Protein AF-A0A3N5GJS5-F1 (afdb_monomer)

Secondary structure (DSSP, 8-state):
--------GGGGSS--PPPBSEEEES------HHHHHHHHHHHB---TT-PPPEEEE---TTSHHHHHHHHHHHHHHHTT-------HHHHTT--TTTSS--

Nearest PDB structures (foldseek):
  8v7l-assembly1_W  TM=5.898E-01  e=4.286E-01  Homo sapiens
  5zyo-assembly2_B  TM=2.806E-01  e=3.070E+00  Escherichia coli K-12

Foldseek 3Di:
DDQDDDDDPVVLPDDQDAADLEEEAEDDPDDPLVSVVVVCVRRHDQDPVRRHRDYYYDADPPDCSVVVVVVNVVSCVVVVDDDDDDDPVRVVPDCPPVPDDD

Solvent-accessible surface area (backbone atoms only — not comparable to full-atom values): 6794 Å² total; per-residue (Å²): 136,86,91,78,85,88,77,60,80,68,58,79,59,94,55,90,69,71,83,29,45,65,48,78,45,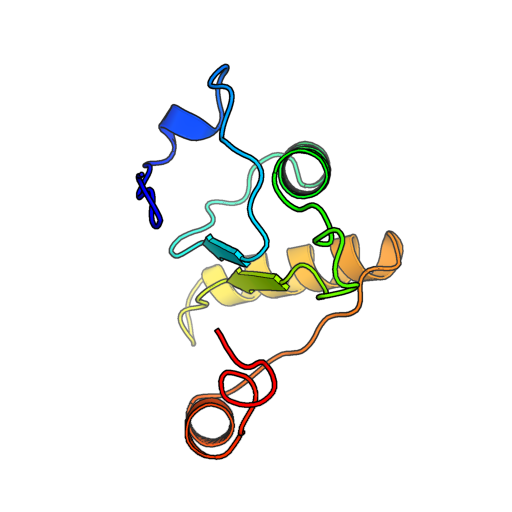73,76,78,77,84,68,62,69,67,59,52,56,55,50,46,64,69,32,44,43,62,44,96,88,69,48,72,50,47,80,45,72,58,66,53,81,99,43,73,42,48,61,47,48,54,54,48,49,55,53,42,45,75,73,67,46,90,83,85,89,78,52,78,79,50,61,79,72,48,66,85,79,67,84,60,84,127

Mean predicted aligned error: 7.97 Å

pLDDT: mean 77.79, std 13.54, range [37.44, 92.19]

Structure (mmCIF, N/CA/C/O backbone):
data_AF-A0A3N5GJS5-F1
#
_entry.id   AF-A0A3N5GJS5-F1
#
loop_
_atom_site.group_PDB
_atom_site.id
_atom_site.type_symbol
_atom_site.label_atom_id
_atom_site.label_alt_id
_atom_site.label_comp_id
_atom_site.label_asym_id
_atom_site.label_entity_id
_atom_site.label_seq_id
_atom_site.pdbx_PDB_ins_code
_atom_site.Cartn_x
_atom_site.Cartn_y
_atom_site.Cartn_z
_atom_site.occupancy
_atom_site.B_iso_or_equiv
_atom_site.auth_seq_id
_atom_site.auth_comp_id
_atom_site.auth_asym_id
_atom_site.auth_atom_id
_atom_site.pdbx_PDB_model_num
ATOM 1 N N . GLU A 1 1 ? -24.447 4.454 6.850 1.00 74.12 1 GLU A N 1
ATOM 2 C CA . GLU A 1 1 ? -22.983 4.501 7.040 1.00 74.12 1 GLU A CA 1
ATOM 3 C C . GLU A 1 1 ? -22.309 3.893 5.815 1.00 74.12 1 GLU A C 1
ATOM 5 O O . GLU A 1 1 ? -22.807 2.887 5.317 1.00 74.12 1 GLU A O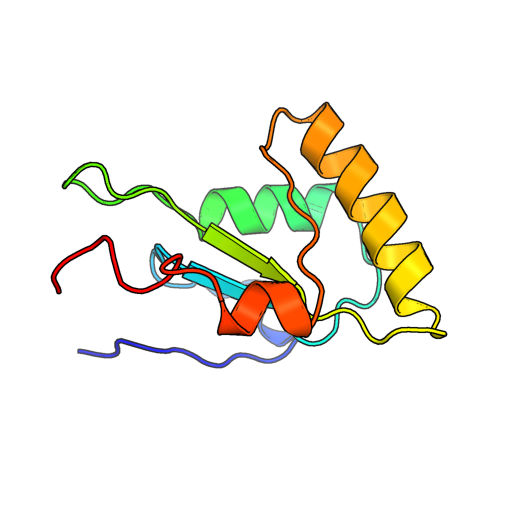 1
ATOM 10 N N . VAL A 1 2 ? -21.262 4.522 5.275 1.00 79.38 2 VAL A N 1
ATOM 11 C CA . VAL A 1 2 ? -20.566 4.055 4.061 1.00 79.38 2 VAL A CA 1
ATOM 12 C C . VAL A 1 2 ? -19.354 3.227 4.482 1.00 79.38 2 VAL A C 1
ATOM 14 O O . VAL A 1 2 ? -18.421 3.767 5.063 1.00 79.38 2 VAL A O 1
ATOM 17 N N . LYS A 1 3 ? -19.377 1.918 4.202 1.00 84.50 3 LYS A N 1
ATOM 18 C CA . LYS A 1 3 ? -18.309 0.975 4.597 1.00 84.50 3 LYS A CA 1
ATOM 19 C C . LYS A 1 3 ? -17.174 0.861 3.580 1.00 84.50 3 LYS A C 1
ATOM 21 O O . LYS A 1 3 ? -16.083 0.420 3.919 1.00 84.50 3 LYS A O 1
ATOM 26 N N . THR A 1 4 ? -17.439 1.226 2.330 1.00 88.25 4 THR A N 1
ATOM 27 C CA . THR A 1 4 ? -16.498 1.067 1.222 1.00 88.25 4 THR A CA 1
ATOM 28 C C . THR A 1 4 ? -16.569 2.296 0.342 1.00 88.25 4 THR A C 1
ATOM 30 O O . THR A 1 4 ? -17.653 2.708 -0.072 1.00 88.25 4 THR A O 1
ATOM 33 N N . LEU A 1 5 ? -15.406 2.870 0.059 1.00 87.06 5 LEU A N 1
ATOM 34 C CA . LEU A 1 5 ? -15.262 4.011 -0.824 1.00 87.06 5 LEU A CA 1
ATOM 35 C C . LEU A 1 5 ? -14.295 3.630 -1.941 1.00 87.06 5 LEU A C 1
ATOM 37 O O . LEU A 1 5 ? -13.178 3.192 -1.679 1.00 87.06 5 LEU A O 1
ATOM 41 N N . VAL A 1 6 ? -14.737 3.803 -3.183 1.00 88.06 6 VAL A N 1
ATOM 42 C CA . VAL A 1 6 ? -13.896 3.613 -4.364 1.00 88.06 6 VAL A CA 1
ATOM 43 C C . VAL A 1 6 ? -13.598 4.984 -4.935 1.00 88.06 6 VAL A C 1
ATOM 45 O O . VAL A 1 6 ? -14.508 5.757 -5.231 1.00 88.06 6 VAL A O 1
ATOM 48 N N . VAL A 1 7 ? -12.314 5.284 -5.078 1.00 83.12 7 VAL A N 1
ATOM 49 C CA . VAL A 1 7 ? -11.840 6.562 -5.597 1.00 83.12 7 VAL A CA 1
ATOM 50 C C . VAL A 1 7 ? -10.856 6.340 -6.732 1.00 83.12 7 VAL A C 1
ATOM 52 O O . VAL A 1 7 ? -10.144 5.340 -6.775 1.00 83.12 7 VAL A O 1
ATOM 55 N N . SER A 1 8 ? -10.815 7.289 -7.663 1.00 83.06 8 SER A N 1
ATOM 56 C CA . SER A 1 8 ? -9.783 7.336 -8.697 1.00 83.06 8 SER A CA 1
ATOM 57 C C . SER A 1 8 ? -8.556 8.111 -8.203 1.00 83.06 8 SER A C 1
ATOM 59 O O . SER A 1 8 ? -8.538 8.646 -7.093 1.00 83.06 8 SER A O 1
ATOM 61 N N . LYS A 1 9 ? -7.549 8.261 -9.074 1.00 71.69 9 LYS A N 1
ATOM 62 C CA . LYS A 1 9 ? -6.337 9.068 -8.835 1.00 71.69 9 LYS A CA 1
ATOM 63 C C . LYS A 1 9 ? -6.625 10.516 -8.401 1.00 71.69 9 LYS A C 1
ATOM 65 O O . LYS A 1 9 ? -5.754 11.158 -7.827 1.00 71.69 9 LYS A O 1
ATOM 70 N N . VAL A 1 10 ? -7.838 11.026 -8.636 1.00 65.31 10 VAL A N 1
ATOM 71 C CA . VAL A 1 10 ? -8.286 12.349 -8.166 1.00 65.31 10 VAL A CA 1
ATOM 72 C C . VAL A 1 10 ? -8.240 12.457 -6.635 1.00 65.31 10 VAL A C 1
ATOM 74 O O . VAL A 1 10 ? -7.952 13.530 -6.119 1.00 65.31 10 VAL A O 1
ATOM 77 N N . ALA A 1 11 ? -8.401 11.351 -5.901 1.00 56.59 11 ALA A N 1
ATOM 78 C CA . ALA A 1 11 ? -8.265 11.338 -4.442 1.00 56.59 11 ALA A CA 1
ATOM 79 C C . ALA A 1 11 ? -6.819 11.485 -3.933 1.00 56.59 11 ALA A C 1
ATOM 81 O O . ALA A 1 11 ? -6.613 11.610 -2.729 1.00 56.59 11 ALA A O 1
ATOM 82 N N . ASN A 1 12 ? -5.819 11.523 -4.822 1.00 60.31 12 ASN A N 1
ATOM 83 C CA . ASN A 1 12 ? -4.449 11.865 -4.432 1.00 60.31 12 ASN A CA 1
ATOM 84 C C . ASN A 1 12 ? -4.278 13.365 -4.146 1.00 60.31 12 ASN A C 1
ATOM 86 O O . ASN A 1 12 ? -3.293 13.745 -3.520 1.00 60.31 12 ASN A O 1
ATOM 90 N N . PHE A 1 13 ? -5.228 14.213 -4.557 1.00 54.28 13 PHE A N 1
ATOM 91 C CA . PHE A 1 13 ? -5.154 15.657 -4.367 1.00 54.28 13 PHE A CA 1
ATOM 92 C C . PHE A 1 13 ? -6.319 16.153 -3.507 1.00 54.28 13 PHE A C 1
ATOM 94 O O . PHE A 1 13 ? -7.467 16.164 -3.938 1.00 54.28 13 PHE A O 1
ATOM 101 N N . SER A 1 14 ? -5.992 16.610 -2.296 1.00 54.66 14 SER A N 1
ATOM 102 C CA . SER A 1 14 ? -6.825 17.523 -1.494 1.00 54.66 14 SER A CA 1
ATOM 103 C C . SER A 1 14 ? -8.229 17.032 -1.102 1.00 54.66 14 SER A C 1
ATOM 105 O O . SER A 1 14 ? -9.114 17.858 -0.884 1.00 54.66 14 SER A O 1
ATOM 107 N N . ILE A 1 15 ? -8.438 15.717 -0.975 1.00 64.50 15 ILE A N 1
ATOM 108 C CA . ILE A 1 15 ? -9.681 15.140 -0.440 1.00 64.50 15 ILE A CA 1
ATOM 109 C C . ILE A 1 15 ? -9.385 14.479 0.906 1.00 64.50 15 ILE A C 1
ATOM 111 O O . ILE A 1 15 ? -8.507 13.620 1.004 1.00 64.50 15 ILE A O 1
ATOM 115 N N . ASP A 1 16 ? -10.131 14.869 1.938 1.00 69.94 16 ASP A N 1
ATOM 116 C CA . ASP A 1 16 ? -10.106 14.183 3.226 1.00 69.94 16 ASP A CA 1
ATOM 117 C C . ASP A 1 16 ? -10.863 12.860 3.099 1.00 69.94 16 ASP A C 1
ATOM 119 O O . ASP A 1 16 ? -12.088 12.814 2.975 1.00 69.94 16 ASP A O 1
ATOM 123 N N . LEU A 1 17 ? -10.101 11.769 3.070 1.00 74.81 17 LEU A N 1
ATOM 124 C CA . LEU A 1 17 ? -10.644 10.419 3.100 1.00 74.81 17 LEU A CA 1
ATOM 125 C C . LEU A 1 17 ? -10.953 10.025 4.552 1.00 74.81 17 LEU 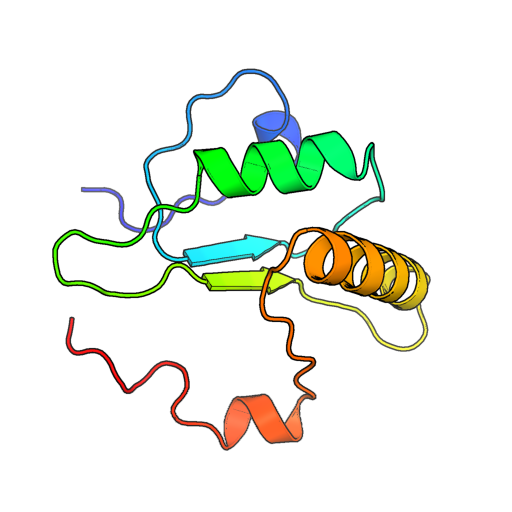A C 1
ATOM 127 O O . LEU A 1 17 ? -10.212 10.418 5.456 1.00 74.81 17 LEU A O 1
ATOM 131 N N . PRO A 1 18 ? -12.029 9.255 4.790 1.00 76.88 18 PRO A N 1
ATOM 132 C CA . PRO A 1 18 ? -12.328 8.745 6.121 1.00 76.88 18 PRO A CA 1
ATOM 133 C C . PRO A 1 18 ? -11.235 7.777 6.594 1.00 76.88 18 PRO A C 1
ATOM 135 O O . PRO A 1 18 ? -10.574 7.129 5.780 1.00 76.88 18 PRO A O 1
ATOM 138 N N . ASP A 1 19 ? -11.098 7.637 7.914 1.00 81.81 19 ASP A N 1
ATOM 139 C CA . ASP A 1 19 ? -10.198 6.652 8.516 1.00 81.81 19 ASP A CA 1
ATOM 140 C C . ASP A 1 19 ? -10.571 5.229 8.065 1.00 81.81 19 ASP A C 1
ATOM 142 O O . ASP A 1 19 ? -11.706 4.770 8.252 1.00 81.81 19 ASP A O 1
ATOM 146 N N . ALA A 1 20 ? -9.596 4.496 7.531 1.00 84.06 20 ALA A N 1
ATOM 147 C CA . ALA A 1 20 ? -9.778 3.133 7.050 1.00 84.06 20 ALA A CA 1
ATOM 148 C C . ALA A 1 20 ? -8.825 2.164 7.760 1.00 84.06 20 ALA A C 1
ATOM 150 O O . ALA A 1 20 ? -7.676 2.488 8.046 1.00 84.06 20 ALA A O 1
ATOM 151 N N . SER A 1 21 ? -9.300 0.945 8.025 1.00 85.94 21 SER A N 1
ATOM 152 C CA . SER A 1 21 ? -8.441 -0.171 8.447 1.00 85.94 21 SER A CA 1
ATOM 153 C C . SER A 1 21 ? -7.858 -0.927 7.254 1.00 85.94 21 SER A C 1
ATOM 155 O O . SER A 1 21 ? -6.880 -1.647 7.408 1.00 85.94 21 SER A O 1
ATOM 157 N N . VAL A 1 22 ? -8.439 -0.775 6.062 1.00 87.44 22 VAL A N 1
ATOM 158 C CA . VAL A 1 22 ? -8.002 -1.466 4.848 1.00 87.44 22 VAL A CA 1
ATOM 159 C C . VAL A 1 22 ? -7.965 -0.482 3.687 1.00 87.44 22 VAL A C 1
ATOM 161 O O . VAL A 1 22 ? -8.943 0.219 3.435 1.00 87.44 22 VAL A O 1
ATOM 164 N N . ALA A 1 23 ? -6.853 -0.461 2.957 1.00 87.31 23 ALA A N 1
ATOM 165 C CA . ALA A 1 23 ? -6.719 0.251 1.691 1.00 87.31 23 ALA A CA 1
ATOM 166 C C . ALA A 1 23 ? -6.228 -0.708 0.602 1.00 87.31 23 ALA A C 1
ATOM 168 O O . ALA A 1 23 ? -5.314 -1.498 0.833 1.00 87.31 23 ALA A O 1
ATOM 169 N N . ILE A 1 24 ? -6.832 -0.628 -0.585 1.00 88.31 24 ILE A N 1
ATOM 170 C CA . ILE A 1 24 ? -6.463 -1.435 -1.753 1.00 88.31 24 ILE A CA 1
ATOM 171 C C . ILE A 1 24 ? -6.121 -0.488 -2.903 1.00 88.31 24 ILE A C 1
ATOM 173 O O . ILE A 1 24 ? -6.944 0.337 -3.299 1.00 88.31 24 ILE A O 1
ATOM 177 N N . GLU A 1 25 ? -4.922 -0.623 -3.458 1.00 86.12 25 GLU A N 1
ATOM 178 C CA . GLU A 1 25 ? -4.483 0.086 -4.658 1.00 86.12 25 GLU A CA 1
ATOM 179 C C . GLU A 1 25 ? -4.410 -0.885 -5.845 1.00 86.12 25 GLU A C 1
ATOM 181 O O . GLU A 1 25 ? -3.670 -1.868 -5.821 1.00 86.12 25 GLU A O 1
ATOM 186 N N . ILE A 1 26 ? -5.191 -0.612 -6.894 1.00 83.19 26 ILE A N 1
ATOM 187 C CA . ILE A 1 26 ? -5.307 -1.495 -8.070 1.00 83.19 26 ILE A CA 1
ATOM 188 C C . ILE A 1 26 ? -4.257 -1.165 -9.139 1.00 83.19 26 ILE A C 1
ATOM 190 O O . ILE A 1 26 ? -3.787 -2.052 -9.840 1.00 83.19 26 ILE A O 1
ATOM 194 N N . SER A 1 27 ? -3.881 0.106 -9.280 1.00 70.31 27 SER A N 1
ATOM 195 C CA . SER A 1 27 ? -2.943 0.552 -10.311 1.00 70.31 27 SER A CA 1
ATOM 196 C C . SER A 1 27 ? -2.112 1.724 -9.794 1.00 70.31 27 SER A C 1
ATOM 198 O O . SER A 1 27 ? -2.570 2.871 -9.784 1.00 70.31 27 SER A O 1
ATOM 200 N N . GLY A 1 28 ? -0.890 1.443 -9.354 1.00 63.78 28 GLY A N 1
ATOM 201 C CA . GLY A 1 28 ? 0.056 2.470 -8.932 1.00 63.78 28 GLY A CA 1
ATOM 202 C C . GLY A 1 28 ? 0.926 2.911 -10.105 1.00 63.78 28 GLY A C 1
ATOM 203 O O . GLY A 1 28 ? 1.925 2.264 -10.403 1.00 63.78 28 GLY A O 1
ATOM 204 N N . MET A 1 29 ? 0.595 4.029 -10.759 1.00 62.81 29 MET A N 1
ATOM 205 C CA . MET A 1 29 ? 1.625 4.756 -11.510 1.00 62.81 29 MET A CA 1
ATOM 206 C C . MET A 1 29 ? 2.560 5.385 -10.493 1.00 62.81 29 MET A C 1
ATOM 208 O O . MET A 1 29 ? 2.113 6.169 -9.655 1.00 62.81 29 MET A O 1
ATOM 212 N N . PHE A 1 30 ? 3.841 5.050 -10.580 1.00 57.62 30 PHE A N 1
ATOM 213 C CA . PHE A 1 30 ? 4.834 5.526 -9.636 1.00 57.62 30 PHE A CA 1
ATOM 214 C C . PHE A 1 30 ? 4.906 7.063 -9.631 1.00 57.62 30 PHE A C 1
ATOM 216 O O . PHE A 1 30 ? 5.360 7.680 -10.594 1.00 57.62 30 PHE A O 1
ATOM 223 N N . GLY A 1 31 ? 4.397 7.670 -8.556 1.00 59.72 31 GLY A N 1
ATOM 224 C CA . GLY A 1 31 ? 4.578 9.080 -8.208 1.00 59.72 31 GLY A CA 1
ATOM 225 C C . GLY A 1 31 ? 5.731 9.252 -7.214 1.00 59.72 31 GLY A C 1
ATOM 226 O O . GLY A 1 31 ? 6.610 8.394 -7.109 1.00 59.72 31 GLY A O 1
ATOM 227 N N . SER A 1 32 ? 5.743 10.348 -6.453 1.00 64.00 32 SER A N 1
ATOM 228 C CA . SER A 1 32 ? 6.723 10.532 -5.376 1.00 64.00 32 SER A CA 1
ATOM 229 C C . SER A 1 32 ? 6.526 9.467 -4.286 1.00 64.00 32 SER A C 1
ATOM 231 O O . SER A 1 32 ? 5.499 9.447 -3.613 1.00 64.00 32 SER A O 1
ATOM 233 N N . ARG A 1 33 ? 7.520 8.589 -4.079 1.00 69.81 33 ARG A N 1
ATOM 234 C CA . ARG A 1 33 ? 7.517 7.515 -3.051 1.00 69.81 33 ARG A CA 1
ATOM 235 C C . ARG A 1 33 ? 7.090 8.028 -1.677 1.00 69.81 33 ARG A C 1
ATOM 237 O O . ARG A 1 33 ? 6.327 7.391 -0.959 1.00 69.81 33 ARG A O 1
ATOM 244 N N . GLN A 1 34 ? 7.583 9.214 -1.340 1.00 72.19 34 GLN A N 1
ATOM 245 C CA . GLN A 1 34 ? 7.345 9.876 -0.067 1.00 72.19 34 GLN A CA 1
ATOM 246 C C . GLN A 1 34 ? 5.890 10.336 0.093 1.00 72.19 34 GLN A C 1
ATOM 248 O O . GLN A 1 34 ? 5.331 10.222 1.181 1.00 72.19 34 GLN A O 1
ATOM 253 N N . GLU A 1 35 ? 5.260 10.791 -0.990 1.00 76.81 35 GLU A N 1
ATOM 254 C CA . GLU A 1 35 ? 3.848 11.186 -1.015 1.00 76.81 35 GLU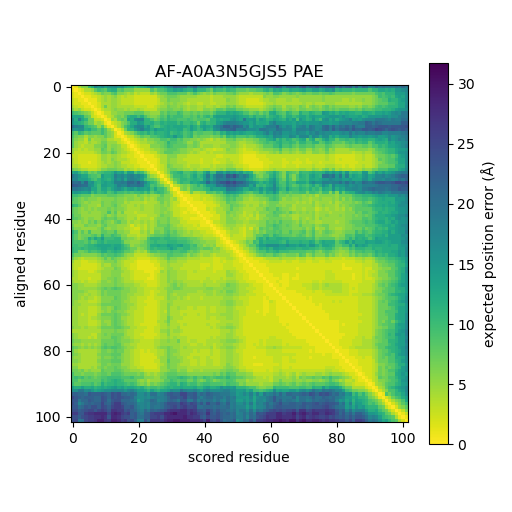 A CA 1
ATOM 255 C C . GLU A 1 35 ? 2.929 9.981 -0.759 1.00 76.81 35 GLU A C 1
ATOM 257 O O . GLU A 1 35 ? 1.950 10.089 -0.024 1.00 76.81 35 GLU A O 1
ATOM 262 N N . GLU A 1 36 ? 3.271 8.809 -1.303 1.00 75.44 36 GLU A N 1
ATOM 263 C CA . GLU A 1 36 ? 2.504 7.574 -1.114 1.00 75.44 36 GLU A CA 1
ATOM 264 C C . GLU A 1 36 ? 2.541 7.087 0.341 1.00 75.44 36 GLU A C 1
ATOM 266 O O . GLU A 1 36 ? 1.481 6.890 0.933 1.00 75.44 36 GLU A O 1
ATOM 271 N N . ALA A 1 37 ? 3.720 6.971 0.968 1.00 75.12 37 ALA A N 1
ATOM 272 C CA . ALA A 1 37 ? 3.780 6.575 2.381 1.00 75.12 37 ALA A CA 1
ATOM 273 C C . ALA A 1 37 ? 3.145 7.612 3.312 1.00 75.12 37 ALA A C 1
ATOM 275 O O . ALA A 1 37 ? 2.489 7.237 4.284 1.00 75.12 37 ALA A O 1
ATOM 276 N N . GLN A 1 38 ? 3.283 8.907 3.013 1.00 78.19 38 GLN A N 1
ATOM 277 C CA . GLN A 1 38 ? 2.614 9.939 3.800 1.00 78.19 38 GLN A CA 1
ATOM 278 C C . GLN A 1 38 ? 1.086 9.841 3.680 1.00 78.19 38 GLN A C 1
ATOM 280 O O . GLN A 1 38 ? 0.380 9.982 4.680 1.00 78.19 38 GLN A O 1
ATOM 285 N N . ARG A 1 39 ? 0.566 9.565 2.477 1.00 78.62 39 ARG A N 1
ATOM 286 C CA . ARG A 1 39 ? -0.867 9.355 2.237 1.00 78.62 39 ARG A CA 1
ATOM 287 C C . ARG A 1 39 ? -1.378 8.122 2.978 1.00 78.62 39 ARG A C 1
ATOM 289 O O . ARG A 1 39 ? -2.393 8.214 3.665 1.00 78.62 39 ARG A O 1
ATOM 296 N N . LEU A 1 40 ? -0.657 7.005 2.896 1.00 78.69 40 LEU A N 1
ATOM 297 C CA . LEU A 1 40 ? -1.003 5.776 3.614 1.00 78.69 40 LEU A CA 1
ATOM 298 C C . LEU A 1 40 ? -1.071 6.007 5.123 1.00 78.69 40 LEU A C 1
ATOM 300 O O . LEU A 1 40 ? -2.068 5.640 5.732 1.00 78.69 40 LEU A O 1
ATOM 304 N N . GLY A 1 41 ? -0.090 6.701 5.708 1.00 79.44 41 GLY A N 1
ATOM 305 C CA . GLY A 1 41 ? -0.089 7.013 7.142 1.00 79.44 41 GLY A CA 1
ATOM 306 C C . GLY A 1 41 ? -1.226 7.936 7.603 1.00 79.44 41 GLY A C 1
ATOM 307 O O . GLY A 1 41 ? -1.551 7.957 8.787 1.00 79.44 41 GLY A O 1
ATOM 308 N N . ARG A 1 42 ? -1.849 8.702 6.695 1.00 79.75 42 ARG A N 1
ATOM 309 C CA . ARG A 1 42 ? -3.034 9.519 7.012 1.00 79.75 42 ARG A CA 1
ATOM 310 C C . ARG A 1 42 ? -4.339 8.731 6.936 1.00 79.75 42 ARG A C 1
ATOM 312 O O . ARG A 1 42 ? -5.233 9.013 7.725 1.00 79.75 42 ARG A O 1
ATOM 319 N N . ILE A 1 43 ? -4.449 7.809 5.980 1.00 80.19 43 ILE A N 1
ATOM 320 C CA . ILE A 1 43 ? -5.676 7.040 5.711 1.00 80.19 43 ILE A CA 1
ATOM 321 C C . ILE A 1 43 ? -5.778 5.832 6.642 1.00 80.19 43 ILE A C 1
ATOM 323 O O . ILE A 1 43 ? -6.856 5.518 7.145 1.00 80.19 43 ILE A O 1
ATOM 327 N N . LEU A 1 44 ? -4.658 5.140 6.850 1.00 81.31 44 LEU A N 1
ATOM 328 C CA . LEU A 1 44 ? -4.608 3.898 7.601 1.00 81.31 44 LEU A CA 1
ATOM 329 C C . LEU A 1 44 ? -4.366 4.188 9.073 1.00 81.31 44 LEU A C 1
ATOM 331 O O . LEU A 1 44 ? -3.280 4.605 9.476 1.00 81.31 44 LEU A O 1
ATOM 335 N N . ARG A 1 45 ? -5.390 3.927 9.884 1.00 80.19 45 ARG A N 1
ATOM 336 C CA . ARG A 1 45 ? -5.292 3.977 11.341 1.00 80.19 45 ARG A CA 1
ATOM 337 C C . ARG A 1 45 ? -5.684 2.624 11.922 1.00 80.19 45 ARG A C 1
ATOM 339 O O . ARG A 1 45 ? -6.721 2.086 11.523 1.00 80.19 45 ARG A O 1
ATOM 346 N N . PRO A 1 46 ? -4.902 2.086 12.874 1.00 75.81 46 PRO A N 1
ATOM 347 C CA . PRO A 1 46 ? -5.356 0.972 13.690 1.00 75.81 46 PRO A CA 1
ATOM 348 C C . PRO A 1 46 ? -6.701 1.317 14.326 1.00 75.81 46 PRO A C 1
ATOM 350 O O . PRO A 1 46 ? -6.932 2.461 14.735 1.00 75.81 46 PRO A O 1
ATOM 353 N N . LYS A 1 47 ? -7.598 0.339 14.392 1.00 77.94 47 LYS A N 1
ATOM 354 C CA . LYS A 1 47 ? -8.891 0.530 15.048 1.00 77.94 47 LYS A CA 1
ATOM 355 C C . LYS A 1 47 ? -8.704 0.478 16.567 1.00 77.94 47 LYS A C 1
ATOM 357 O O . LYS A 1 47 ? -7.724 -0.057 17.083 1.00 77.94 47 LYS A O 1
ATOM 362 N N . SER A 1 48 ? -9.640 1.079 17.298 1.00 78.50 48 SER A N 1
ATOM 363 C CA . SER A 1 48 ? -9.598 1.168 18.767 1.00 78.50 48 SER A CA 1
ATOM 364 C C . SER A 1 48 ? -9.658 -0.192 19.471 1.00 78.50 48 SER A C 1
ATOM 366 O O . SER A 1 48 ? -9.306 -0.290 20.640 1.00 78.50 48 SER A O 1
ATOM 368 N N . ASP A 1 49 ? -10.111 -1.225 18.764 1.00 79.31 49 ASP A N 1
ATOM 369 C CA . ASP A 1 49 ? -10.134 -2.627 19.189 1.00 79.31 49 ASP A CA 1
ATOM 370 C C . ASP A 1 49 ? -8.770 -3.333 19.039 1.00 79.31 49 ASP A C 1
ATOM 372 O O . ASP A 1 49 ? -8.635 -4.496 19.412 1.00 79.31 49 ASP A O 1
ATOM 376 N N . GLY A 1 50 ? -7.753 -2.633 18.527 1.00 76.38 50 GLY A N 1
ATOM 377 C CA . GLY A 1 50 ? -6.418 -3.173 18.290 1.00 76.38 50 GLY A CA 1
ATOM 378 C C . GLY A 1 50 ? -6.247 -3.842 16.926 1.00 76.38 50 GLY A C 1
ATOM 379 O O . GLY A 1 50 ? -5.162 -4.362 1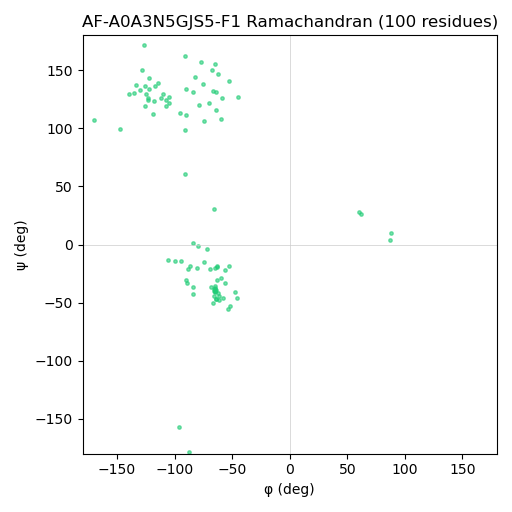6.659 1.00 76.38 50 GLY A O 1
ATOM 380 N N . ALA A 1 51 ? -7.262 -3.819 16.053 1.00 80.31 51 ALA A N 1
ATOM 381 C CA . ALA A 1 51 ? -7.127 -4.364 14.709 1.00 80.31 51 ALA A CA 1
ATOM 382 C C . ALA A 1 51 ? -6.087 -3.570 13.904 1.00 80.31 51 ALA A C 1
ATOM 384 O O . ALA A 1 51 ? -6.099 -2.331 13.854 1.00 80.31 51 ALA A O 1
ATOM 385 N N . MET A 1 52 ? -5.176 -4.311 13.271 1.00 81.81 52 MET A N 1
ATOM 386 C CA . MET A 1 52 ? -4.116 -3.748 12.444 1.00 81.81 52 MET A CA 1
ATOM 387 C C . MET A 1 52 ? -4.694 -3.106 11.185 1.00 81.81 52 MET A C 1
ATOM 389 O O . MET A 1 52 ? -5.726 -3.524 10.659 1.00 81.81 52 MET A O 1
ATOM 393 N N . ALA A 1 53 ? -4.003 -2.083 10.688 1.00 87.19 53 ALA A N 1
ATOM 394 C CA . ALA A 1 53 ? -4.328 -1.496 9.402 1.00 87.19 53 ALA A CA 1
ATOM 395 C C . ALA A 1 53 ? -3.544 -2.204 8.287 1.00 87.19 53 ALA A C 1
ATOM 397 O O . ALA A 1 53 ? -2.337 -2.416 8.410 1.00 87.19 53 ALA A O 1
ATOM 398 N N . HIS A 1 54 ? -4.226 -2.547 7.197 1.00 88.06 54 HIS A N 1
ATOM 399 C CA . HIS A 1 54 ? -3.661 -3.292 6.078 1.00 88.06 54 HIS A CA 1
ATOM 400 C C . HIS A 1 54 ? -3.685 -2.472 4.789 1.00 88.06 54 HIS A C 1
ATOM 402 O O . HIS A 1 54 ? -4.685 -1.840 4.440 1.00 88.06 54 HIS A O 1
ATOM 408 N N . PHE A 1 55 ? -2.576 -2.528 4.056 1.00 87.69 55 PHE A N 1
ATOM 409 C CA . PHE A 1 55 ? -2.454 -1.960 2.722 1.00 87.69 55 PHE A CA 1
ATOM 410 C C . PHE A 1 55 ? -2.163 -3.067 1.716 1.00 87.69 55 PHE A C 1
ATOM 412 O O . PHE A 1 55 ? -1.173 -3.782 1.856 1.00 87.69 55 PHE A O 1
ATOM 419 N N . TYR A 1 56 ? -3.006 -3.176 0.694 1.00 89.50 56 TYR A N 1
ATOM 420 C CA . TYR A 1 56 ? -2.846 -4.130 -0.394 1.00 89.50 56 TYR A CA 1
ATOM 421 C C . TYR A 1 56 ? -2.597 -3.399 -1.707 1.00 89.50 56 TYR A C 1
ATOM 423 O O . TYR A 1 56 ? -3.255 -2.407 -2.017 1.00 89.50 56 TYR A O 1
ATOM 431 N N . THR A 1 57 ? -1.685 -3.932 -2.512 1.00 88.50 57 THR A N 1
ATOM 432 C CA . THR A 1 57 ? -1.444 -3.465 -3.880 1.00 88.50 57 THR A CA 1
ATOM 433 C C . THR A 1 57 ? -1.587 -4.636 -4.834 1.00 88.50 57 THR A C 1
ATOM 435 O O . THR A 1 57 ? -0.942 -5.662 -4.623 1.00 88.50 57 THR A O 1
ATOM 438 N N . ILE A 1 58 ? -2.380 -4.483 -5.892 1.00 90.50 58 ILE A N 1
ATOM 439 C CA . ILE A 1 58 ? -2.463 -5.479 -6.964 1.00 90.50 58 ILE A CA 1
ATOM 440 C C . ILE A 1 58 ? -1.313 -5.224 -7.938 1.00 90.50 58 ILE A C 1
ATOM 442 O O . ILE A 1 58 ? -1.064 -4.087 -8.336 1.00 90.50 58 ILE A O 1
ATOM 446 N N . VAL A 1 59 ? -0.583 -6.282 -8.290 1.00 89.56 59 VAL A N 1
ATOM 447 C CA . VAL A 1 59 ? 0.592 -6.204 -9.163 1.00 89.56 59 VAL A CA 1
ATOM 448 C C . VAL A 1 59 ? 0.413 -7.173 -10.318 1.00 89.56 59 VAL A C 1
ATOM 450 O O . VAL A 1 59 ? 0.322 -8.384 -10.112 1.00 89.56 59 VAL A O 1
ATOM 453 N N . THR A 1 60 ? 0.404 -6.648 -11.541 1.00 90.56 60 THR A N 1
ATOM 454 C CA . THR A 1 60 ? 0.313 -7.483 -12.739 1.00 90.56 60 THR A CA 1
ATOM 455 C C . THR A 1 60 ? 1.680 -8.097 -13.047 1.00 90.56 60 THR A C 1
ATOM 457 O O . THR A 1 60 ? 2.663 -7.380 -13.262 1.00 90.56 60 THR A O 1
ATOM 460 N N . ARG A 1 61 ? 1.762 -9.433 -13.067 1.00 89.75 61 ARG A N 1
ATOM 461 C CA . ARG A 1 61 ? 2.995 -10.168 -13.403 1.00 89.75 61 ARG A CA 1
ATOM 462 C C . ARG A 1 61 ? 3.434 -9.853 -14.835 1.00 89.75 61 ARG A C 1
ATOM 464 O O . ARG A 1 61 ? 2.586 -9.641 -15.692 1.00 89.75 61 ARG A O 1
ATOM 471 N N . GLU A 1 62 ? 4.746 -9.840 -15.078 1.00 92.19 62 GLU A N 1
ATOM 472 C CA . GLU A 1 62 ? 5.344 -9.593 -16.401 1.00 92.19 62 GLU A CA 1
ATOM 473 C C . GLU A 1 62 ? 5.016 -8.209 -16.980 1.00 92.19 62 GLU A C 1
ATOM 475 O O . GLU A 1 62 ? 5.057 -7.982 -18.187 1.00 92.19 62 GLU A O 1
ATOM 480 N N . THR A 1 63 ? 4.739 -7.244 -16.104 1.00 90.62 63 THR A N 1
ATOM 481 C CA . THR A 1 63 ? 4.532 -5.848 -16.486 1.00 90.62 63 THR A CA 1
ATOM 482 C C . THR A 1 63 ? 5.437 -4.920 -15.682 1.00 90.62 63 THR A C 1
ATOM 484 O O . THR A 1 63 ? 6.072 -5.315 -14.699 1.00 90.62 63 THR A O 1
ATOM 487 N N . VAL A 1 64 ? 5.456 -3.645 -16.074 1.00 87.81 64 VAL A N 1
ATOM 488 C CA . VAL A 1 64 ? 6.151 -2.579 -15.341 1.00 87.81 64 VAL A CA 1
ATOM 489 C C . VAL A 1 64 ? 5.688 -2.453 -13.877 1.00 87.81 64 VAL A C 1
ATOM 491 O O . VAL A 1 64 ? 6.463 -1.994 -13.034 1.00 87.81 64 VAL A O 1
ATOM 494 N N . ASP A 1 65 ? 4.487 -2.941 -13.536 1.00 88.19 65 ASP A N 1
ATOM 495 C CA . ASP A 1 65 ? 3.969 -2.958 -12.163 1.00 88.19 65 ASP A CA 1
ATOM 496 C C . ASP A 1 65 ? 4.914 -3.690 -11.203 1.00 88.19 65 ASP A C 1
ATOM 498 O O . ASP A 1 65 ? 5.053 -3.280 -10.053 1.00 88.19 65 ASP A O 1
ATOM 502 N N . GLN A 1 66 ? 5.622 -4.732 -11.659 1.00 90.00 66 GLN A N 1
ATOM 503 C CA . GLN A 1 66 ? 6.580 -5.458 -10.818 1.00 90.00 66 GLN A CA 1
ATOM 504 C C . GLN A 1 66 ? 7.775 -4.586 -10.425 1.00 90.00 66 GLN A C 1
ATOM 506 O O . GLN A 1 66 ? 8.236 -4.630 -9.284 1.00 90.00 66 GLN A O 1
ATOM 511 N N . THR A 1 67 ? 8.263 -3.747 -11.343 1.00 88.62 67 THR A N 1
ATOM 512 C CA . THR A 1 67 ? 9.327 -2.780 -11.044 1.00 88.62 67 THR A CA 1
ATOM 513 C C . THR A 1 67 ? 8.843 -1.734 -10.041 1.00 88.62 67 THR A C 1
ATOM 515 O O . THR A 1 67 ? 9.578 -1.356 -9.125 1.00 88.62 67 THR A O 1
ATOM 518 N N . PHE A 1 68 ? 7.600 -1.273 -10.173 1.00 85.88 68 PHE A N 1
ATOM 519 C CA . PHE A 1 68 ? 6.991 -0.349 -9.217 1.00 85.88 68 PHE A CA 1
ATOM 520 C C . PHE A 1 68 ? 6.806 -0.991 -7.839 1.00 85.88 68 PHE A C 1
ATOM 522 O O . PHE A 1 68 ? 7.189 -0.390 -6.834 1.00 85.88 68 PHE A O 1
ATOM 529 N N . ALA A 1 69 ? 6.328 -2.234 -7.787 1.00 88.06 69 ALA A N 1
ATOM 530 C CA . ALA A 1 69 ? 6.166 -3.000 -6.558 1.00 88.06 69 ALA A CA 1
ATOM 531 C C . ALA A 1 69 ? 7.499 -3.230 -5.834 1.00 88.06 69 ALA A C 1
ATOM 533 O O . ALA A 1 69 ? 7.581 -2.987 -4.634 1.00 88.06 69 ALA A O 1
ATOM 534 N N . ALA A 1 70 ? 8.568 -3.593 -6.552 1.00 89.81 70 ALA A N 1
ATOM 535 C CA . ALA A 1 70 ? 9.896 -3.777 -5.962 1.00 89.81 70 ALA A CA 1
ATOM 536 C C . ALA A 1 70 ? 10.448 -2.478 -5.345 1.00 89.81 70 ALA A C 1
ATOM 538 O O . ALA A 1 70 ? 10.997 -2.475 -4.241 1.00 89.81 70 ALA A O 1
ATOM 539 N N . ASN A 1 71 ? 10.265 -1.345 -6.033 1.00 87.25 71 ASN A N 1
ATOM 540 C CA . ASN A 1 71 ? 10.651 -0.036 -5.507 1.00 87.25 71 ASN A CA 1
ATOM 541 C C . ASN A 1 71 ? 9.839 0.350 -4.260 1.00 87.25 71 ASN A C 1
ATOM 543 O O . ASN A 1 71 ? 10.407 0.886 -3.307 1.00 87.25 71 ASN A O 1
ATOM 547 N N . ARG A 1 72 ? 8.527 0.076 -4.265 1.00 87.81 72 ARG A N 1
ATOM 548 C CA . ARG A 1 72 ? 7.637 0.298 -3.120 1.00 87.81 72 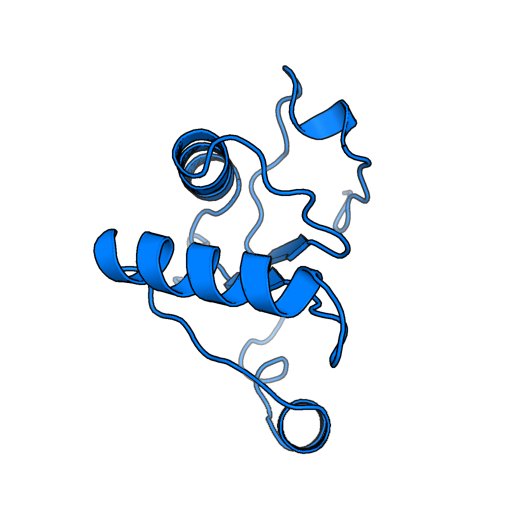ARG A CA 1
ATOM 549 C C . ARG A 1 72 ? 8.029 -0.575 -1.933 1.00 87.81 72 ARG A C 1
ATOM 551 O O . ARG A 1 72 ? 8.137 -0.051 -0.832 1.00 87.81 72 ARG A O 1
ATOM 558 N N . GLN A 1 73 ? 8.274 -1.868 -2.156 1.00 89.81 73 GLN A N 1
ATOM 559 C CA . GLN A 1 73 ? 8.710 -2.808 -1.126 1.00 89.81 73 GLN A CA 1
ATOM 560 C C . GLN A 1 73 ? 9.949 -2.273 -0.416 1.00 89.81 73 GLN A C 1
ATOM 562 O O . GLN A 1 73 ? 9.911 -2.088 0.796 1.00 89.81 73 GLN A O 1
ATOM 567 N N . ARG A 1 74 ? 11.014 -1.954 -1.170 1.00 89.94 74 ARG A N 1
ATOM 568 C CA . ARG A 1 74 ? 12.248 -1.396 -0.597 1.00 89.94 74 ARG A CA 1
ATOM 569 C C . ARG A 1 74 ? 11.939 -0.179 0.276 1.00 89.94 74 ARG A C 1
ATOM 571 O O . ARG A 1 74 ? 12.295 -0.168 1.448 1.00 89.94 74 ARG A O 1
ATOM 578 N N . PHE A 1 75 ? 11.216 0.795 -0.266 1.00 86.50 75 PHE A N 1
ATOM 579 C CA . PHE A 1 75 ? 10.908 2.030 0.448 1.00 86.50 75 PHE A CA 1
ATOM 580 C C . PHE A 1 75 ? 10.083 1.803 1.725 1.00 86.50 75 PHE A C 1
ATOM 582 O O . PHE A 1 75 ? 10.439 2.309 2.784 1.00 86.50 75 PHE A O 1
ATOM 589 N N . LEU A 1 76 ? 9.006 1.017 1.661 1.00 85.81 76 LEU A N 1
ATOM 590 C CA . LEU A 1 76 ? 8.165 0.738 2.827 1.00 85.81 76 LEU A CA 1
ATOM 591 C C . LEU A 1 76 ? 8.932 -0.043 3.902 1.00 85.81 76 LEU A C 1
ATOM 593 O O . LEU A 1 76 ? 8.818 0.281 5.082 1.00 85.81 76 LEU A O 1
ATOM 597 N N . THR A 1 77 ? 9.767 -1.008 3.509 1.00 89.88 77 THR A N 1
ATOM 598 C CA . THR A 1 77 ? 10.616 -1.732 4.466 1.00 89.88 77 THR A CA 1
ATOM 599 C C . THR A 1 77 ? 11.658 -0.826 5.126 1.00 89.88 77 THR A C 1
ATOM 601 O O . THR A 1 77 ? 11.874 -0.940 6.328 1.00 89.88 77 THR A O 1
ATOM 604 N N . GLU A 1 78 ? 12.241 0.133 4.394 1.00 89.75 78 GLU A N 1
ATOM 605 C CA . GLU A 1 78 ? 13.152 1.149 4.953 1.00 89.75 78 GLU A CA 1
ATOM 606 C C . GLU A 1 78 ? 12.454 2.064 5.972 1.00 89.75 78 GLU A C 1
ATOM 608 O O . GLU A 1 78 ? 13.089 2.528 6.915 1.00 89.75 78 GLU A O 1
ATOM 613 N N . GLN A 1 79 ? 11.149 2.304 5.814 1.00 85.12 79 GLN A N 1
ATOM 614 C CA . GLN A 1 79 ? 10.331 3.049 6.779 1.00 85.12 79 GLN A CA 1
ATOM 615 C C . GLN A 1 79 ? 9.800 2.173 7.934 1.00 85.12 79 GLN A C 1
ATOM 617 O O . GLN A 1 79 ? 9.079 2.672 8.795 1.00 85.12 79 GLN A O 1
ATOM 622 N N . GLY A 1 80 ? 10.146 0.880 7.971 1.00 88.06 80 GLY A N 1
ATOM 623 C CA . GLY A 1 80 ? 9.782 -0.044 9.050 1.00 88.06 80 GLY A CA 1
ATOM 624 C C . GLY A 1 80 ? 8.430 -0.746 8.892 1.00 88.06 80 GLY A C 1
ATOM 625 O O . GLY A 1 80 ? 7.976 -1.400 9.830 1.00 88.06 80 GLY A O 1
ATOM 626 N N . TYR A 1 81 ? 7.777 -0.648 7.731 1.00 86.62 81 TYR A N 1
ATOM 627 C CA . TYR A 1 81 ? 6.537 -1.384 7.479 1.00 86.62 81 TYR A CA 1
ATOM 628 C C . TYR A 1 81 ? 6.819 -2.869 7.218 1.00 86.62 81 TYR A C 1
ATOM 630 O O . TYR A 1 81 ? 7.732 -3.220 6.463 1.00 86.62 81 TY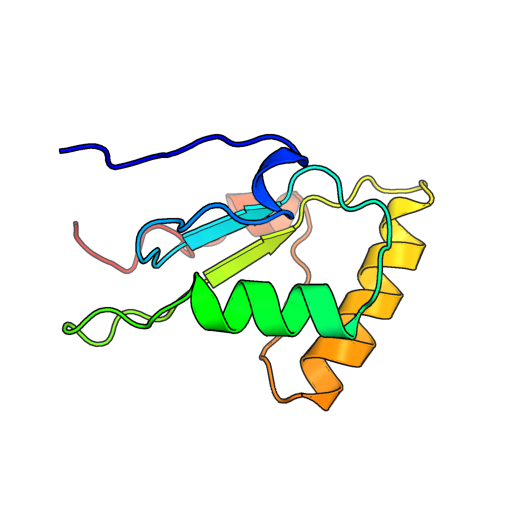R A O 1
ATOM 638 N N . LYS A 1 82 ? 5.983 -3.751 7.785 1.00 89.44 82 LYS A N 1
ATOM 639 C CA . LYS A 1 82 ? 5.944 -5.166 7.388 1.00 89.44 82 LYS A CA 1
ATOM 640 C C . LYS A 1 82 ? 5.417 -5.254 5.954 1.00 89.44 82 LYS A C 1
ATOM 642 O O . LYS A 1 82 ? 4.391 -4.658 5.637 1.00 89.44 82 LYS A O 1
ATOM 647 N N . TYR A 1 83 ? 6.109 -6.011 5.110 1.00 90.25 83 TYR A N 1
ATOM 648 C CA . TYR A 1 83 ? 5.739 -6.206 3.713 1.00 90.25 83 TYR A CA 1
ATOM 649 C C . TYR A 1 83 ? 5.740 -7.694 3.375 1.00 90.25 83 TYR A C 1
ATOM 651 O O . TYR A 1 83 ? 6.692 -8.402 3.700 1.00 90.25 83 TYR A O 1
ATOM 659 N N . GLU A 1 84 ? 4.682 -8.151 2.716 1.00 92.19 84 GLU A N 1
ATOM 660 C CA . GLU A 1 84 ? 4.495 -9.539 2.306 1.00 92.19 84 GLU A CA 1
ATOM 661 C C . GLU A 1 84 ? 4.032 -9.567 0.849 1.00 92.19 84 GLU A C 1
ATOM 663 O O . GLU A 1 84 ? 3.214 -8.745 0.434 1.00 92.19 84 GLU A O 1
ATOM 668 N N . ILE A 1 85 ? 4.603 -10.481 0.065 1.00 91.38 85 ILE A N 1
ATOM 669 C CA . ILE A 1 85 ? 4.203 -10.718 -1.322 1.00 91.38 85 ILE A CA 1
ATOM 670 C C . ILE A 1 85 ? 3.403 -12.008 -1.321 1.00 91.38 85 ILE A C 1
ATOM 672 O O . ILE A 1 85 ? 3.936 -13.037 -0.921 1.00 91.38 85 ILE A O 1
ATOM 676 N N . LEU A 1 86 ? 2.159 -11.929 -1.786 1.00 91.38 86 LEU A N 1
ATOM 677 C CA . LEU A 1 86 ? 1.273 -13.075 -1.930 1.00 91.38 86 LEU A CA 1
ATOM 678 C C . LEU A 1 86 ? 1.064 -13.374 -3.413 1.00 91.38 86 LEU A C 1
ATOM 680 O O . LEU A 1 86 ? 0.710 -12.489 -4.197 1.00 91.38 86 LEU A O 1
ATOM 684 N N . TYR A 1 87 ? 1.266 -14.628 -3.788 1.00 89.12 87 TYR A N 1
ATOM 685 C CA . TYR A 1 87 ? 0.904 -15.167 -5.090 1.00 89.12 87 TYR A CA 1
ATOM 686 C C . TYR A 1 87 ? -0.517 -15.746 -5.064 1.00 89.12 87 TYR A C 1
ATOM 688 O O . TYR A 1 87 ? -1.086 -16.016 -4.010 1.00 89.12 87 TYR A O 1
ATOM 696 N N . GLU A 1 88 ? -1.108 -15.943 -6.245 1.00 85.00 88 GLU A N 1
ATOM 697 C CA . GLU A 1 88 ? -2.485 -16.438 -6.429 1.00 85.00 88 GLU A CA 1
ATOM 698 C C . GLU A 1 88 ? -2.826 -17.648 -5.544 1.00 85.00 88 GLU A C 1
ATOM 700 O O . GLU A 1 88 ? -3.863 -17.675 -4.882 1.00 85.00 88 GLU A O 1
ATOM 705 N N . ASN A 1 89 ? -1.928 -18.631 -5.503 1.00 84.50 89 ASN A N 1
ATOM 706 C CA . ASN A 1 89 ? -2.100 -19.862 -4.742 1.00 84.50 89 ASN A CA 1
ATOM 707 C C . ASN A 1 89 ? -2.044 -19.652 -3.222 1.00 84.50 89 ASN A C 1
ATOM 709 O O . ASN A 1 89 ? -2.546 -20.498 -2.496 1.00 84.50 89 ASN A O 1
ATOM 713 N N . GLU A 1 90 ? -1.453 -18.556 -2.748 1.00 83.75 90 GLU A N 1
ATOM 714 C CA . GLU A 1 90 ? -1.334 -18.220 -1.324 1.00 83.75 90 GLU A CA 1
ATOM 715 C C . GLU A 1 90 ? -2.529 -17.386 -0.849 1.00 83.75 90 GLU A C 1
ATOM 717 O O . GLU A 1 90 ? -2.960 -17.503 0.298 1.00 83.75 90 GLU A O 1
ATOM 722 N N . VAL A 1 91 ? -3.121 -16.582 -1.738 1.00 78.81 91 VAL A N 1
ATOM 723 C CA . VAL A 1 91 ? -4.315 -15.781 -1.424 1.00 78.81 91 VAL A CA 1
ATOM 724 C C . VAL A 1 91 ? -5.514 -16.679 -1.111 1.00 78.81 91 VAL A C 1
ATOM 726 O O . VAL A 1 91 ? -6.281 -16.383 -0.202 1.0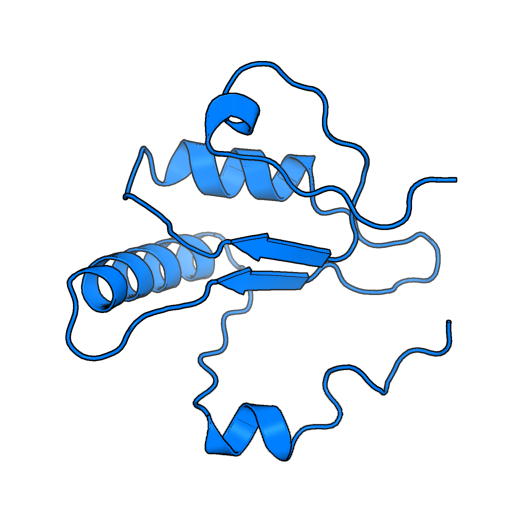0 78.81 91 VAL A O 1
ATOM 729 N N . LEU A 1 92 ? -5.672 -17.786 -1.841 1.00 69.75 92 LEU A N 1
ATOM 730 C CA . LEU A 1 92 ? -6.820 -18.689 -1.698 1.00 69.75 92 LEU A CA 1
ATOM 731 C C . LEU A 1 92 ? -6.697 -19.667 -0.523 1.00 69.75 92 LEU A C 1
ATOM 733 O O . LEU A 1 92 ? -7.702 -20.220 -0.083 1.00 69.75 92 LEU A O 1
ATOM 737 N N . THR A 1 93 ? -5.481 -19.906 -0.034 1.00 63.84 93 THR A N 1
ATOM 738 C CA . THR A 1 93 ? -5.218 -20.859 1.054 1.00 63.84 93 THR A CA 1
ATOM 739 C C . THR A 1 93 ? -5.174 -20.216 2.425 1.00 63.84 93 THR A C 1
ATOM 741 O O . THR A 1 93 ? -5.181 -20.936 3.421 1.00 63.84 93 THR A O 1
ATOM 744 N N . THR A 1 94 ? -5.077 -18.889 2.496 1.00 54.50 94 THR A N 1
ATOM 745 C CA . THR A 1 94 ? -4.805 -18.225 3.764 1.00 54.50 94 THR A CA 1
ATOM 746 C C . THR A 1 94 ? -6.050 -17.564 4.339 1.00 54.50 94 THR A C 1
ATOM 748 O O . THR A 1 94 ? -6.665 -16.712 3.703 1.00 54.50 94 THR A O 1
ATOM 751 N N . ASP A 1 95 ? -6.351 -17.888 5.596 1.00 54.44 95 ASP A N 1
ATOM 752 C CA . ASP A 1 95 ? -7.359 -17.250 6.457 1.00 54.44 95 ASP A CA 1
ATOM 753 C C . ASP A 1 95 ? -7.018 -15.779 6.824 1.00 54.44 95 ASP A C 1
ATOM 755 O O . ASP A 1 95 ? -7.387 -15.280 7.886 1.00 54.44 95 ASP A O 1
ATOM 759 N N . PHE A 1 96 ? -6.315 -15.034 5.957 1.00 53.94 96 PHE A N 1
ATOM 760 C CA . PHE A 1 96 ? -5.905 -13.639 6.205 1.00 53.94 96 PHE A CA 1
ATOM 761 C C . PHE A 1 96 ? -7.089 -12.672 6.367 1.00 53.94 96 PHE A C 1
ATOM 763 O O . PHE A 1 96 ? -6.916 -11.577 6.895 1.00 53.94 96 PHE A O 1
ATOM 770 N N . ILE A 1 97 ? -8.280 -13.057 5.899 1.00 50.97 97 ILE A N 1
ATOM 771 C CA . ILE A 1 97 ? -9.500 -12.237 5.950 1.00 50.97 97 ILE A CA 1
ATOM 772 C C . ILE A 1 97 ? -10.479 -12.750 7.026 1.00 50.97 97 ILE A C 1
ATOM 774 O O . ILE A 1 97 ? -11.406 -12.038 7.402 1.00 50.97 97 ILE A O 1
ATOM 778 N N . THR A 1 98 ? -10.278 -13.958 7.559 1.00 47.19 98 THR A N 1
ATOM 779 C CA . THR A 1 98 ? -11.230 -14.638 8.457 1.00 47.19 98 THR A CA 1
ATOM 780 C C . THR A 1 98 ? -10.886 -14.528 9.943 1.00 47.19 98 THR A C 1
ATOM 782 O O . THR A 1 98 ? -11.776 -14.741 10.768 1.00 47.19 98 THR A O 1
ATOM 785 N N . ASP A 1 99 ? -9.670 -14.110 10.315 1.00 40.41 99 ASP A N 1
ATOM 786 C CA . ASP A 1 99 ? -9.315 -13.818 11.715 1.00 40.41 99 ASP A CA 1
AT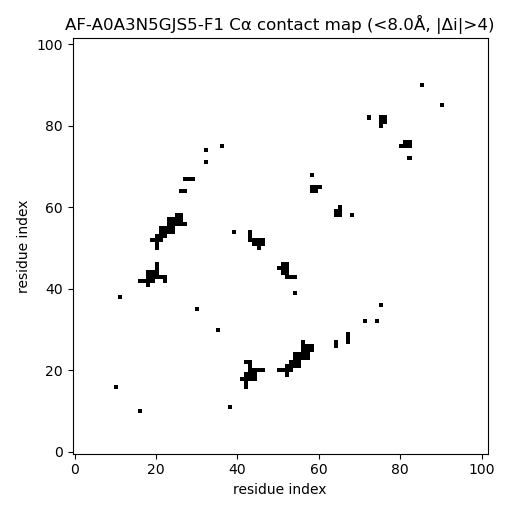OM 787 C C . ASP A 1 99 ? -9.565 -12.345 12.085 1.00 40.41 99 ASP A C 1
ATOM 789 O O . ASP A 1 99 ? -8.672 -11.553 12.374 1.00 40.41 99 ASP A O 1
ATOM 793 N N . SER A 1 100 ? -10.821 -11.929 11.977 1.00 39.25 100 SER A N 1
ATOM 794 C CA . SER A 1 100 ? -11.403 -10.854 12.785 1.00 39.25 100 SER A CA 1
ATOM 795 C C . SER A 1 100 ? -12.901 -10.853 12.533 1.00 39.25 100 SER A C 1
ATOM 797 O O . SER A 1 100 ? -13.400 -10.497 11.468 1.00 39.25 100 SER A O 1
ATOM 799 N N . ARG A 1 101 ? -13.630 -11.311 13.547 1.00 37.44 101 ARG A N 1
ATOM 800 C CA . ARG A 1 101 ? -15.067 -11.090 13.672 1.00 37.44 101 ARG A CA 1
ATOM 801 C C . ARG A 1 101 ? -15.372 -9.623 13.342 1.00 37.44 101 ARG A C 1
ATOM 803 O O . ARG A 1 101 ? -14.750 -8.732 13.915 1.00 37.44 101 ARG A O 1
ATOM 810 N N . ILE A 1 102 ? -16.310 -9.435 12.414 1.00 42.75 102 ILE A N 1
ATOM 811 C CA . ILE A 1 102 ? -17.108 -8.211 12.246 1.00 42.75 102 ILE A CA 1
ATOM 812 C C . ILE A 1 102 ? -17.606 -7.731 13.613 1.00 42.75 102 ILE A C 1
ATOM 814 O O . ILE A 1 102 ? -17.983 -8.610 14.426 1.00 42.75 102 ILE A O 1
#

Radius of gyration: 14.37 Å; Cα contacts (8 Å, |Δi|>4): 78; chains: 1; bounding box: 36×38×36 Å

Sequence (102 aa):
EVKTLVVSKVANFSIDLPDASVAIEISGMFGSRQEEAQRLGRILRPKSDGAMAHFYTIVTRETVDQTFAANRQRFLTEQGYKYEILYENEVLTTDFITDSRI